Protein AF-A0A954JLD9-F1 (afdb_monomer_lite)

pLDDT: mean 96.76, std 3.13, range [77.62, 98.81]

Structure (mmCIF, N/CA/C/O backbone):
data_AF-A0A954JLD9-F1
#
_entry.id   AF-A0A954JLD9-F1
#
loop_
_atom_site.group_PDB
_atom_site.id
_atom_site.type_symbol
_atom_site.label_atom_id
_atom_site.label_alt_id
_atom_site.label_comp_id
_atom_site.label_asym_id
_atom_site.label_entity_id
_atom_site.label_seq_id
_atom_site.pdbx_PDB_ins_code
_atom_site.Cartn_x
_atom_site.Cartn_y
_atom_site.Cartn_z
_atom_site.occupancy
_atom_site.B_iso_or_equiv
_atom_site.auth_seq_id
_atom_site.auth_comp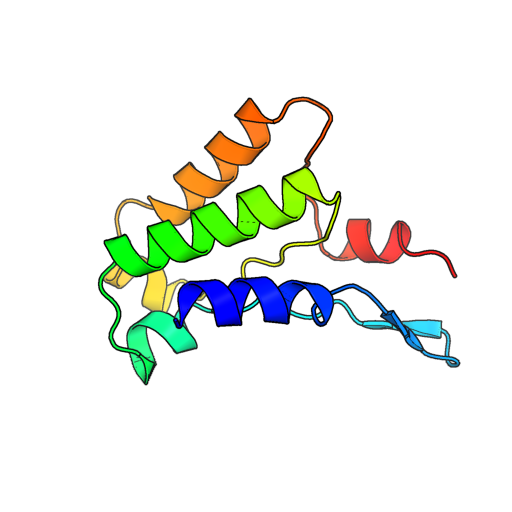_id
_atom_site.auth_asym_id
_atom_site.auth_atom_id
_atom_site.pdbx_PDB_model_num
ATOM 1 N N . ASP A 1 1 ? -8.929 -10.491 -14.454 1.00 90.25 1 ASP A N 1
ATOM 2 C CA . ASP A 1 1 ? -7.930 -9.421 -14.625 1.00 90.25 1 ASP A CA 1
ATOM 3 C C . ASP A 1 1 ? -7.215 -9.239 -13.294 1.00 90.25 1 ASP A C 1
ATOM 5 O O . ASP A 1 1 ? -7.898 -9.245 -12.277 1.00 90.25 1 ASP A O 1
ATOM 9 N N . VAL A 1 2 ? -5.881 -9.170 -13.278 1.00 95.31 2 VAL A N 1
ATOM 10 C CA . VAL A 1 2 ? -5.092 -9.233 -12.031 1.00 95.31 2 VAL A CA 1
ATOM 11 C C . VAL A 1 2 ? -5.324 -8.017 -11.136 1.00 95.31 2 VAL A C 1
ATOM 13 O O . VAL A 1 2 ? -5.464 -8.174 -9.927 1.00 95.31 2 VAL A O 1
ATOM 16 N N . PHE A 1 3 ? -5.478 -6.829 -11.727 1.00 97.25 3 PHE A N 1
ATOM 17 C CA . PHE A 1 3 ? -5.769 -5.601 -10.987 1.00 97.25 3 PHE A CA 1
ATOM 18 C C . PHE A 1 3 ? -7.130 -5.674 -10.287 1.00 97.25 3 PHE A C 1
ATOM 20 O O . PHE A 1 3 ? -7.228 -5.404 -9.094 1.00 97.25 3 PHE A O 1
ATOM 27 N N . ALA A 1 4 ? -8.167 -6.144 -10.987 1.00 97.19 4 ALA A N 1
ATOM 28 C CA . ALA A 1 4 ? -9.488 -6.342 -10.390 1.00 97.19 4 ALA A CA 1
ATOM 29 C C . ALA A 1 4 ? -9.465 -7.357 -9.232 1.00 97.19 4 ALA A C 1
ATOM 31 O O . ALA A 1 4 ? -10.144 -7.164 -8.227 1.00 97.19 4 ALA A O 1
ATOM 32 N N . SER A 1 5 ? -8.667 -8.424 -9.349 1.00 97.25 5 SER A N 1
ATOM 33 C CA . SER A 1 5 ? -8.498 -9.402 -8.269 1.00 97.25 5 SER A CA 1
ATOM 34 C C . SER A 1 5 ? -7.780 -8.822 -7.049 1.00 97.25 5 SER A C 1
ATOM 36 O O . SER A 1 5 ? -8.150 -9.161 -5.929 1.00 97.25 5 SER A O 1
ATOM 38 N N . ILE A 1 6 ? -6.798 -7.935 -7.247 1.00 97.69 6 ILE A N 1
ATOM 39 C CA . ILE A 1 6 ? -6.137 -7.213 -6.149 1.00 97.69 6 ILE A CA 1
ATOM 40 C C . ILE A 1 6 ? -7.142 -6.311 -5.428 1.00 97.69 6 ILE A C 1
ATOM 42 O O . ILE A 1 6 ? -7.244 -6.377 -4.208 1.00 97.69 6 ILE A O 1
ATOM 46 N N . LEU A 1 7 ? -7.944 -5.543 -6.173 1.00 97.19 7 LEU A N 1
ATOM 47 C CA . LEU A 1 7 ? -8.959 -4.671 -5.576 1.00 97.19 7 LEU A CA 1
ATOM 48 C C . LEU A 1 7 ? -10.007 -5.446 -4.772 1.00 97.19 7 LEU A C 1
ATOM 50 O O . LEU A 1 7 ? -10.366 -5.030 -3.676 1.00 97.19 7 LEU A O 1
ATOM 54 N N . ALA A 1 8 ? -10.456 -6.597 -5.276 1.00 97.06 8 ALA A N 1
ATOM 55 C CA . ALA A 1 8 ? -11.385 -7.458 -4.545 1.00 97.06 8 ALA A CA 1
ATOM 56 C C . ALA A 1 8 ? -10.776 -8.024 -3.247 1.00 97.06 8 ALA A C 1
ATOM 58 O O . ALA A 1 8 ? -11.493 -8.260 -2.278 1.00 97.06 8 ALA A O 1
ATOM 59 N N . ALA A 1 9 ? -9.459 -8.240 -3.210 1.00 97.62 9 ALA A N 1
ATOM 60 C CA . ALA A 1 9 ? -8.779 -8.756 -2.027 1.00 97.62 9 ALA A CA 1
ATOM 61 C C . ALA A 1 9 ? -8.641 -7.707 -0.907 1.00 97.62 9 ALA A C 1
ATOM 63 O O . ALA A 1 9 ? -8.567 -8.091 0.260 1.00 97.62 9 ALA A O 1
ATOM 64 N N . HIS A 1 10 ? -8.680 -6.405 -1.221 1.00 97.56 10 HIS A N 1
ATOM 65 C CA . HIS A 1 10 ? -8.635 -5.347 -0.200 1.00 97.56 10 HIS A CA 1
ATOM 66 C C . HIS A 1 10 ? -9.820 -5.382 0.760 1.00 97.56 10 HIS A C 1
ATOM 68 O O . HIS A 1 10 ? -9.653 -5.051 1.932 1.00 97.56 10 HIS A O 1
ATOM 74 N N . GLU A 1 11 ? -10.988 -5.849 0.309 1.00 95.88 11 GLU A N 1
ATOM 75 C CA . GLU A 1 11 ? -12.161 -6.041 1.176 1.00 95.88 11 GLU A CA 1
ATOM 76 C C . GLU A 1 11 ? -11.881 -7.024 2.318 1.00 95.88 11 GLU A C 1
ATOM 78 O O . GLU A 1 11 ? -12.409 -6.870 3.416 1.00 95.88 11 GLU A O 1
ATOM 83 N N . GLN A 1 12 ? -11.032 -8.023 2.070 1.00 94.94 12 GLN A N 1
ATOM 84 C CA . GLN A 1 12 ? -10.661 -9.042 3.055 1.00 94.94 12 GLN A CA 1
ATOM 85 C C . GLN A 1 12 ? -9.416 -8.654 3.860 1.00 94.94 12 GLN A C 1
ATOM 87 O O . GLN A 1 12 ? -9.152 -9.250 4.900 1.00 94.94 12 GLN A O 1
ATOM 92 N N . ALA A 1 13 ? -8.666 -7.650 3.405 1.00 96.38 13 ALA A N 1
ATOM 93 C CA . ALA A 1 13 ? -7.458 -7.150 4.050 1.00 96.38 13 ALA A CA 1
ATOM 94 C C . ALA A 1 13 ? -7.748 -5.941 4.961 1.00 96.38 13 ALA A C 1
ATOM 96 O O . ALA A 1 13 ? -7.003 -4.965 4.953 1.00 96.38 13 ALA A O 1
ATOM 97 N N . GLN A 1 14 ? -8.851 -5.981 5.718 1.00 97.38 14 GLN A N 1
ATOM 98 C CA . GLN A 1 14 ? -9.234 -4.920 6.659 1.00 97.38 14 GLN A CA 1
ATOM 99 C C . GLN A 1 14 ? -8.986 -5.338 8.114 1.00 97.38 14 GLN A C 1
ATOM 101 O O . GLN A 1 14 ? -8.986 -6.537 8.405 1.00 97.38 14 GLN A O 1
ATOM 106 N N . PRO A 1 15 ? -8.776 -4.381 9.039 1.00 97.44 15 PRO A N 1
ATOM 107 C CA . PRO A 1 15 ? -8.522 -4.705 10.435 1.00 97.44 15 PRO A CA 1
ATOM 108 C C . PRO A 1 15 ? -9.630 -5.551 11.067 1.00 97.44 15 PRO A C 1
A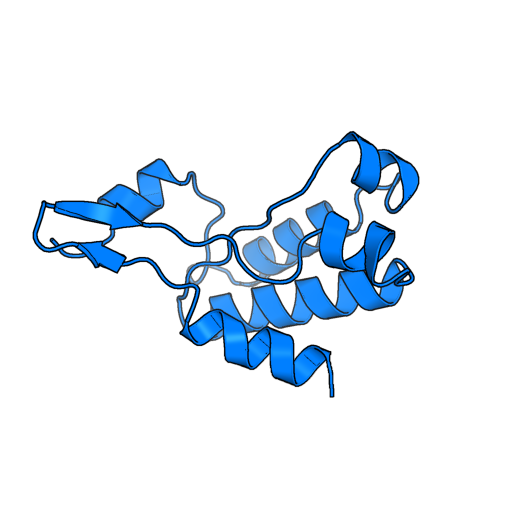TOM 110 O O . PRO A 1 15 ? -10.819 -5.316 10.842 1.00 97.44 15 PRO A O 1
ATOM 113 N N . PHE A 1 16 ? -9.235 -6.507 11.904 1.00 96.12 16 PHE A N 1
ATOM 114 C CA . PHE A 1 16 ? -10.152 -7.413 12.590 1.00 96.12 16 PHE A CA 1
ATOM 115 C C . PHE A 1 16 ? -9.777 -7.569 14.064 1.00 96.12 16 PHE A C 1
ATOM 117 O O . PHE A 1 16 ? -8.602 -7.690 14.411 1.00 96.12 16 PHE A O 1
ATOM 124 N N . VAL A 1 17 ? -10.786 -7.596 14.939 1.00 97.38 17 VAL A N 1
ATOM 125 C CA . VAL A 1 17 ? -10.606 -7.849 16.374 1.00 97.38 17 VAL A CA 1
ATOM 126 C C . VAL A 1 17 ? -11.038 -9.273 16.685 1.00 97.38 17 VAL A C 1
ATOM 128 O O . VAL A 1 17 ? -12.212 -9.630 16.580 1.00 97.38 17 VAL A O 1
ATOM 131 N N . TYR A 1 18 ? -10.085 -10.099 17.099 1.00 96.50 18 TYR A N 1
ATOM 132 C CA . TYR A 1 18 ? -10.367 -11.448 17.569 1.00 96.50 18 TYR A CA 1
ATOM 133 C C . TYR A 1 18 ? -11.133 -11.428 18.898 1.00 96.50 18 TYR A C 1
ATOM 135 O O . TYR A 1 18 ? -10.954 -10.504 19.692 1.00 96.50 18 TYR A O 1
ATOM 143 N N . PRO A 1 19 ? -11.882 -12.497 19.240 1.00 96.31 19 PRO A N 1
ATOM 144 C CA . PRO A 1 19 ? -12.566 -12.604 20.536 1.00 96.31 19 PRO A CA 1
ATOM 145 C C . PRO A 1 19 ? -11.650 -12.468 21.765 1.00 96.31 19 PRO A C 1
ATOM 147 O O . PRO A 1 19 ? -12.121 -12.205 22.866 1.00 96.31 19 PRO A O 1
ATOM 150 N N . THR A 1 20 ? -10.340 -12.663 21.594 1.00 96.25 20 THR A N 1
ATOM 151 C CA . THR A 1 20 ? -9.317 -12.474 22.634 1.00 96.25 20 THR A CA 1
ATOM 152 C C . THR A 1 20 ? -8.934 -11.009 22.864 1.00 96.25 20 THR A C 1
ATOM 154 O O . THR A 1 20 ? -8.193 -10.723 23.801 1.00 96.25 20 THR A O 1
ATOM 157 N N . GLY A 1 21 ? -9.387 -10.090 22.007 1.00 95.38 21 GLY A N 1
ATOM 158 C CA . GLY A 1 21 ? -8.950 -8.695 21.960 1.00 95.38 21 GLY A CA 1
ATOM 159 C C . GLY A 1 21 ? -7.670 -8.465 21.149 1.00 95.38 21 GLY A C 1
ATOM 160 O O . GLY A 1 21 ? -7.191 -7.334 21.094 1.00 95.38 21 GLY A O 1
ATOM 161 N N . LEU A 1 22 ? -7.102 -9.506 20.523 1.00 96.69 22 LEU A N 1
ATOM 162 C CA . LEU A 1 22 ? -6.005 -9.339 19.567 1.00 96.69 22 LEU A CA 1
ATOM 163 C C . LEU A 1 22 ? -6.527 -8.612 18.323 1.00 96.69 22 LEU A C 1
ATOM 165 O O . LEU A 1 22 ? -7.531 -9.027 17.750 1.00 96.69 22 LEU A O 1
ATOM 169 N N . ILE A 1 23 ? -5.827 -7.562 17.903 1.00 97.69 23 ILE A N 1
ATOM 170 C CA . ILE A 1 23 ? -6.131 -6.826 16.675 1.00 97.69 23 ILE A CA 1
ATOM 171 C C . ILE A 1 23 ? -5.181 -7.310 15.584 1.00 97.69 23 ILE A C 1
ATOM 173 O O . ILE A 1 23 ? -3.963 -7.269 15.753 1.00 97.69 23 ILE A O 1
ATOM 177 N N . GLU A 1 24 ? -5.743 -7.759 14.471 1.00 96.81 24 GLU A N 1
ATOM 178 C CA . GLU A 1 24 ? -5.013 -8.022 13.239 1.00 96.81 24 GLU A CA 1
ATOM 179 C C . GLU A 1 24 ? -5.197 -6.853 12.283 1.00 96.81 24 GLU A C 1
ATOM 181 O O . GLU A 1 24 ? -6.311 -6.379 12.071 1.00 96.81 24 GLU A O 1
ATOM 186 N N . ILE A 1 25 ? -4.085 -6.395 11.712 1.00 97.12 25 ILE A N 1
ATOM 187 C CA . ILE A 1 25 ? -4.054 -5.420 10.626 1.00 97.12 25 ILE A CA 1
ATOM 188 C C . ILE A 1 25 ? -3.379 -6.139 9.458 1.00 97.12 25 ILE A C 1
ATOM 190 O O . ILE A 1 25 ? -2.152 -6.279 9.469 1.00 97.12 25 ILE A O 1
ATOM 194 N N . PRO A 1 26 ? -4.157 -6.680 8.505 1.00 96.19 26 PRO A N 1
ATOM 195 C CA . PRO A 1 26 ? -3.591 -7.373 7.360 1.00 96.19 26 PRO A CA 1
ATOM 196 C C . PRO A 1 26 ? -2.770 -6.421 6.489 1.00 96.19 26 PRO A C 1
ATOM 198 O O . PRO A 1 26 ? -3.155 -5.271 6.281 1.00 96.19 26 PRO A O 1
ATOM 201 N N . MET A 1 27 ? -1.672 -6.924 5.925 1.00 95.44 27 MET A N 1
ATOM 202 C CA . MET A 1 27 ? -0.984 -6.222 4.842 1.00 95.44 27 MET A CA 1
ATOM 203 C C . MET A 1 27 ? -1.878 -6.160 3.599 1.00 95.44 27 MET A C 1
ATOM 205 O O . MET A 1 27 ? -2.579 -7.129 3.281 1.00 95.44 27 MET A O 1
ATOM 209 N N . SER A 1 28 ? -1.823 -5.065 2.847 1.00 97.38 28 SER A N 1
ATOM 210 C CA . SER A 1 28 ? -2.618 -4.946 1.627 1.00 97.38 28 SER A CA 1
ATOM 211 C C . SER A 1 28 ? -1.912 -5.602 0.431 1.00 97.38 28 SER A C 1
ATOM 213 O O . SER A 1 28 ? -0.706 -5.422 0.240 1.00 97.38 28 SER A O 1
ATOM 215 N N . PRO A 1 29 ? -2.623 -6.380 -0.407 1.00 95.81 29 PRO A N 1
ATOM 216 C CA . PRO A 1 29 ? -2.050 -6.916 -1.635 1.00 95.81 29 PRO A CA 1
ATOM 217 C C . PRO A 1 29 ? -1.912 -5.822 -2.710 1.00 95.81 29 PRO A C 1
ATOM 219 O O . PRO A 1 29 ? -2.711 -4.902 -2.791 1.00 95.81 29 PRO A O 1
ATOM 222 N N . ILE A 1 30 ? -0.948 -5.875 -3.620 1.00 96.56 30 ILE A N 1
ATOM 223 C CA . ILE A 1 30 ? 0.189 -6.793 -3.724 1.00 96.56 30 ILE A CA 1
ATOM 224 C C . ILE A 1 30 ? 1.446 -6.138 -3.128 1.00 96.56 30 ILE A C 1
ATOM 226 O O . ILE A 1 30 ? 1.643 -4.936 -3.281 1.00 96.56 30 ILE A O 1
ATOM 230 N N . SER A 1 31 ? 2.326 -6.924 -2.500 1.00 97.12 31 SER A N 1
ATOM 231 C CA . SER A 1 31 ? 3.639 -6.429 -2.063 1.00 97.12 31 SER A CA 1
ATOM 232 C C . SER A 1 31 ? 4.660 -6.400 -3.199 1.00 97.12 31 SER A C 1
ATOM 234 O O . SER A 1 31 ? 4.522 -7.081 -4.219 1.00 97.12 31 SER A O 1
ATOM 236 N N . ASP A 1 32 ? 5.748 -5.671 -2.979 1.00 97.88 32 ASP A N 1
ATOM 237 C CA . ASP A 1 32 ? 6.911 -5.617 -3.867 1.00 97.88 32 ASP A CA 1
ATOM 238 C C . ASP A 1 32 ? 7.517 -7.003 -4.183 1.00 97.88 32 ASP A C 1
ATOM 240 O O . ASP A 1 32 ? 7.907 -7.273 -5.318 1.00 97.88 32 ASP A O 1
ATOM 244 N N . VAL A 1 33 ? 7.540 -7.932 -3.221 1.00 97.69 33 VAL A N 1
ATOM 245 C CA . VAL A 1 33 ? 7.961 -9.329 -3.447 1.00 97.69 33 VAL A CA 1
ATOM 246 C C . VAL A 1 33 ? 7.016 -10.034 -4.423 1.00 97.69 33 VAL A C 1
ATOM 248 O O . VAL A 1 33 ? 7.466 -10.719 -5.350 1.00 97.69 33 VAL A O 1
ATOM 251 N N . GLY A 1 34 ? 5.706 -9.884 -4.220 1.00 96.94 34 GLY A N 1
ATOM 252 C CA . GLY A 1 34 ? 4.694 -10.480 -5.088 1.00 96.94 34 GLY A CA 1
ATOM 253 C C . GLY A 1 34 ? 4.793 -9.938 -6.512 1.00 96.94 34 GLY A C 1
ATOM 254 O O . GLY A 1 34 ? 4.839 -10.721 -7.461 1.00 96.94 34 GLY A O 1
ATOM 255 N N . ALA A 1 35 ? 4.901 -8.617 -6.649 1.00 98.00 35 ALA A N 1
ATOM 256 C CA . ALA A 1 35 ? 4.971 -7.936 -7.934 1.00 98.00 35 ALA A CA 1
ATOM 257 C C . ALA A 1 35 ? 6.296 -8.204 -8.665 1.00 98.00 35 ALA A C 1
ATOM 259 O O . ALA A 1 35 ? 6.295 -8.760 -9.762 1.00 98.00 35 ALA A O 1
ATOM 260 N N . PHE A 1 36 ? 7.439 -7.877 -8.059 1.00 98.38 36 PHE A N 1
ATOM 261 C CA . PHE A 1 36 ? 8.724 -7.859 -8.764 1.00 98.38 36 PHE A CA 1
ATOM 262 C C . PHE A 1 36 ? 9.449 -9.206 -8.749 1.00 98.38 36 PHE A C 1
ATOM 264 O O . PHE A 1 36 ? 9.976 -9.642 -9.771 1.00 98.38 36 PHE A O 1
ATOM 271 N N . ARG A 1 37 ? 9.477 -9.917 -7.613 1.00 96.38 37 ARG A N 1
ATOM 272 C CA . ARG A 1 37 ? 10.234 -11.182 -7.512 1.00 96.38 37 ARG A CA 1
ATOM 273 C C . ARG A 1 37 ? 9.476 -12.363 -8.104 1.00 96.38 37 ARG A C 1
ATOM 275 O O . ARG A 1 37 ? 10.068 -13.168 -8.821 1.00 96.38 37 ARG A O 1
ATOM 282 N N . THR A 1 38 ? 8.185 -12.466 -7.800 1.00 96.62 38 THR A N 1
ATOM 283 C CA . THR A 1 38 ? 7.356 -13.591 -8.258 1.00 96.62 38 THR A CA 1
ATOM 284 C C . THR A 1 38 ? 6.690 -13.275 -9.591 1.00 96.62 38 THR A C 1
ATOM 286 O O . THR A 1 38 ? 6.809 -14.053 -10.537 1.00 96.62 38 THR A O 1
ATOM 289 N N . GLY A 1 39 ? 6.019 -12.125 -9.676 1.00 96.12 39 GLY A N 1
ATOM 290 C CA . GLY A 1 39 ? 5.263 -11.705 -10.852 1.00 96.12 39 GLY A CA 1
ATOM 291 C C . GLY A 1 39 ? 6.110 -11.140 -11.988 1.00 96.12 39 GLY A C 1
ATOM 292 O O . GLY A 1 39 ? 5.643 -11.152 -13.124 1.00 96.12 39 GLY A O 1
ATOM 293 N N . ARG A 1 40 ? 7.339 -10.680 -11.704 1.00 97.38 40 ARG A N 1
ATOM 294 C CA . ARG A 1 40 ? 8.218 -9.966 -12.652 1.00 97.38 40 ARG A CA 1
ATOM 295 C C . ARG A 1 40 ? 7.515 -8.792 -13.338 1.00 97.38 40 ARG A C 1
ATOM 297 O O . ARG A 1 40 ? 7.614 -8.628 -14.549 1.00 97.38 40 ARG A O 1
ATOM 304 N N . TRP A 1 41 ? 6.740 -8.037 -12.568 1.00 98.38 41 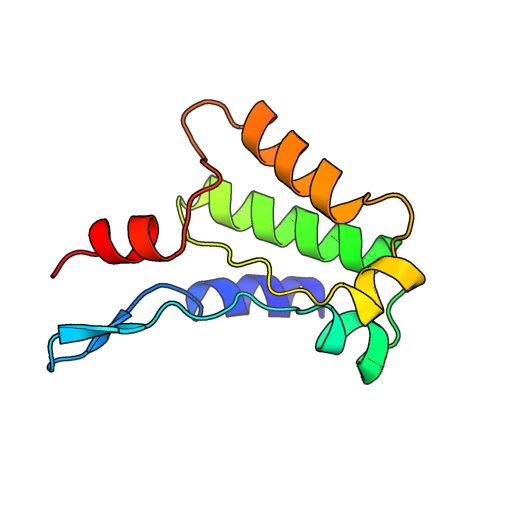TRP A N 1
ATOM 305 C CA . TRP A 1 41 ? 6.034 -6.867 -13.073 1.00 98.38 41 TRP A CA 1
ATOM 306 C C . TRP A 1 41 ? 7.005 -5.749 -13.429 1.00 98.38 41 TRP A C 1
ATOM 308 O O . TRP A 1 41 ? 8.026 -5.572 -12.769 1.00 98.38 41 TRP A O 1
ATOM 318 N N . GLU A 1 42 ? 6.636 -4.958 -14.430 1.00 98.38 42 GLU A N 1
ATOM 319 C CA . GLU A 1 42 ? 7.293 -3.686 -14.709 1.00 98.38 42 GLU A CA 1
ATOM 320 C C . GLU A 1 42 ? 6.839 -2.630 -13.690 1.00 98.38 42 GLU A C 1
ATOM 322 O O . GLU A 1 42 ? 5.705 -2.670 -13.195 1.00 98.38 42 GLU A O 1
ATOM 327 N N . LEU A 1 43 ? 7.689 -1.633 -13.411 1.00 98.56 43 LEU A N 1
ATOM 328 C CA . LEU A 1 43 ? 7.382 -0.565 -12.449 1.00 98.56 43 LEU A CA 1
ATOM 329 C C . LEU A 1 43 ? 6.040 0.125 -12.744 1.00 98.56 43 LEU A C 1
ATOM 331 O O . LEU A 1 43 ? 5.274 0.407 -11.827 1.00 98.56 43 LEU A O 1
ATOM 335 N N . ASN A 1 44 ? 5.711 0.345 -14.019 1.00 98.56 44 ASN A N 1
ATOM 336 C CA . ASN A 1 44 ? 4.456 0.991 -14.411 1.00 98.56 44 ASN A CA 1
ATOM 337 C C . ASN A 1 44 ? 3.212 0.178 -14.019 1.00 98.56 44 ASN A C 1
ATOM 339 O O . ASN A 1 44 ? 2.200 0.762 -13.626 1.00 98.56 44 ASN A O 1
ATOM 343 N N . ASP A 1 45 ? 3.278 -1.153 -14.087 1.00 98.50 45 ASP A N 1
ATOM 344 C CA . ASP A 1 45 ? 2.175 -2.013 -13.653 1.00 98.50 45 ASP A CA 1
ATOM 345 C C . ASP A 1 45 ? 2.044 -2.001 -12.126 1.00 98.50 45 ASP A C 1
ATOM 347 O O . ASP A 1 45 ? 0.931 -1.945 -11.595 1.00 98.50 45 ASP A O 1
ATOM 351 N N . PHE A 1 46 ? 3.170 -1.963 -11.408 1.00 98.56 46 PHE A N 1
ATOM 352 C CA . PHE A 1 46 ? 3.168 -1.813 -9.954 1.00 98.56 46 PHE A CA 1
ATOM 353 C C . PHE A 1 46 ? 2.582 -0.463 -9.518 1.00 98.56 46 PHE A C 1
ATOM 355 O O . PHE A 1 46 ? 1.656 -0.438 -8.707 1.00 98.56 46 PHE A O 1
ATOM 362 N N . LEU A 1 47 ? 3.019 0.647 -10.124 1.00 98.81 47 LEU A N 1
ATOM 363 C CA . LEU A 1 47 ? 2.473 1.986 -9.874 1.00 98.81 47 LEU A CA 1
ATOM 364 C C . LEU A 1 47 ? 0.972 2.049 -10.161 1.00 98.81 47 LEU A C 1
ATOM 366 O O . LEU A 1 47 ? 0.217 2.629 -9.382 1.00 98.81 47 LEU A O 1
ATOM 370 N N . LYS A 1 48 ? 0.515 1.414 -11.247 1.00 98.69 48 LYS A N 1
ATOM 371 C CA . LYS A 1 48 ? -0.914 1.308 -11.556 1.00 98.69 48 LYS A CA 1
ATOM 372 C C . LYS A 1 48 ? -1.675 0.561 -10.459 1.00 98.69 48 LYS A C 1
ATOM 374 O O . LYS A 1 48 ? -2.735 1.024 -10.045 1.00 98.69 48 LYS A O 1
ATOM 379 N N . SER A 1 49 ? -1.151 -0.565 -9.976 1.00 98.56 49 SER A N 1
ATOM 380 C CA . SER A 1 49 ? -1.785 -1.330 -8.897 1.00 98.56 49 SER A CA 1
ATOM 381 C C . SER A 1 49 ? -1.833 -0.553 -7.587 1.00 98.56 49 SER A C 1
ATOM 383 O O . SER A 1 49 ? -2.871 -0.547 -6.927 1.00 98.56 49 SER A O 1
ATOM 385 N N . VAL A 1 50 ? -0.741 0.118 -7.213 1.00 98.69 50 VAL A N 1
ATOM 386 C CA . VAL A 1 50 ? -0.683 0.939 -5.996 1.00 98.69 50 VAL A CA 1
ATOM 387 C C . VAL A 1 50 ? -1.665 2.100 -6.097 1.00 98.69 50 VAL A C 1
ATOM 389 O O . VAL A 1 50 ? -2.463 2.280 -5.183 1.00 98.69 50 VAL A O 1
ATOM 392 N N . ARG A 1 51 ? -1.696 2.815 -7.231 1.00 98.81 51 ARG A N 1
ATOM 393 C CA . ARG A 1 51 ? -2.671 3.886 -7.486 1.00 98.81 51 ARG A CA 1
ATOM 394 C C . ARG A 1 51 ? -4.101 3.409 -7.250 1.00 98.81 51 ARG A C 1
ATOM 396 O O . ARG A 1 51 ? -4.804 3.992 -6.436 1.00 98.81 51 ARG A O 1
ATOM 403 N N . GLN A 1 52 ? -4.505 2.330 -7.920 1.00 98.69 52 GLN A N 1
ATOM 404 C CA . GLN A 1 52 ? -5.870 1.814 -7.805 1.00 98.69 52 GLN A CA 1
ATOM 405 C C . GLN A 1 52 ? -6.194 1.349 -6.382 1.00 98.69 52 GLN A C 1
ATOM 407 O O . GLN A 1 52 ? -7.315 1.528 -5.921 1.00 98.69 52 GLN A O 1
ATOM 412 N N . SER A 1 53 ? -5.219 0.768 -5.681 1.00 98.69 53 SER A N 1
ATOM 413 C CA . SER A 1 53 ? -5.388 0.296 -4.302 1.00 98.69 53 SER A CA 1
ATOM 414 C C . SER A 1 53 ? -5.586 1.447 -3.319 1.00 98.69 53 SER A C 1
ATOM 416 O O . SER A 1 53 ? -6.479 1.394 -2.478 1.00 98.69 53 SER A O 1
ATOM 418 N N . VAL A 1 54 ? -4.784 2.504 -3.452 1.00 98.50 54 VAL A N 1
ATOM 419 C CA . VAL A 1 54 ? -4.891 3.704 -2.620 1.00 98.50 54 VAL A CA 1
ATOM 420 C C . VAL A 1 54 ? -6.189 4.445 -2.924 1.00 98.50 54 VAL A C 1
ATOM 422 O O . VAL A 1 54 ? -6.939 4.735 -2.002 1.00 98.50 54 VAL A O 1
ATOM 425 N N . GLU A 1 55 ? -6.512 4.681 -4.198 1.00 98.44 55 GLU A N 1
ATOM 426 C CA . GLU A 1 55 ? -7.776 5.315 -4.604 1.00 98.44 55 GLU A CA 1
ATOM 427 C C . GLU A 1 55 ? -8.990 4.530 -4.073 1.00 98.44 55 GLU A C 1
ATOM 429 O O . GLU A 1 55 ? -9.921 5.121 -3.523 1.00 98.44 55 GLU A O 1
ATOM 434 N N . TRP A 1 56 ? -8.949 3.194 -4.145 1.00 98.38 56 TRP A N 1
ATOM 435 C CA . TRP A 1 56 ? -9.981 2.322 -3.582 1.00 98.38 56 TRP A CA 1
ATOM 436 C C . TRP A 1 56 ? -10.132 2.499 -2.067 1.00 98.38 56 TRP A C 1
ATOM 438 O O . TRP A 1 56 ? -11.263 2.559 -1.573 1.00 98.38 56 TRP A O 1
ATOM 448 N N . ALA A 1 57 ? -9.012 2.595 -1.341 1.00 98.19 57 ALA A N 1
ATOM 449 C CA . ALA A 1 57 ? -9.009 2.747 0.109 1.00 98.19 57 ALA A CA 1
ATOM 450 C C . ALA A 1 57 ? -9.545 4.116 0.537 1.00 98.19 57 ALA A C 1
ATOM 452 O O . ALA A 1 57 ? -10.365 4.190 1.452 1.00 98.19 57 ALA A O 1
ATOM 453 N N . ILE A 1 58 ? -9.163 5.178 -0.174 1.00 98.12 58 ILE A N 1
ATOM 454 C CA . ILE A 1 58 ? -9.652 6.540 0.060 1.00 98.12 58 ILE A CA 1
ATOM 455 C C . ILE A 1 58 ? -11.168 6.608 -0.164 1.00 98.12 58 ILE A C 1
ATOM 457 O O . ILE A 1 58 ? -11.900 7.040 0.726 1.00 98.12 58 ILE A O 1
ATOM 461 N N . GLU A 1 59 ? -11.664 6.098 -1.299 1.00 97.50 59 GLU A N 1
ATOM 462 C CA . GLU A 1 59 ? -13.099 6.102 -1.632 1.00 97.50 59 GLU A CA 1
ATOM 463 C C . GLU A 1 59 ? -13.949 5.403 -0.553 1.00 97.50 59 GLU A C 1
ATOM 465 O O . GLU A 1 59 ? -15.071 5.819 -0.257 1.00 97.50 59 GLU A O 1
ATOM 470 N N . ARG A 1 60 ? -13.413 4.339 0.055 1.00 97.25 60 ARG A N 1
ATOM 471 C CA . ARG A 1 60 ? -14.126 3.499 1.032 1.00 97.25 60 ARG A CA 1
ATOM 472 C C . ARG A 1 60 ? -13.812 3.823 2.486 1.00 97.25 60 ARG A C 1
ATOM 474 O O . ARG A 1 60 ? -14.402 3.192 3.361 1.00 97.25 60 ARG A O 1
ATOM 481 N N . ARG A 1 61 ? -12.923 4.787 2.755 1.00 95.75 61 ARG A N 1
ATOM 482 C CA . ARG A 1 61 ? -12.367 5.049 4.097 1.00 95.75 61 ARG A CA 1
ATOM 483 C C . ARG A 1 61 ? -11.813 3.772 4.744 1.00 95.75 61 ARG A C 1
ATOM 485 O O . ARG A 1 61 ? -12.064 3.493 5.915 1.00 95.75 61 ARG A O 1
ATOM 492 N N . ALA A 1 62 ? -11.124 2.975 3.938 1.00 97.19 62 ALA A N 1
ATOM 493 C CA . ALA A 1 62 ? -10.539 1.698 4.318 1.00 97.19 62 ALA A CA 1
ATOM 494 C C . ALA A 1 62 ? -9.046 1.848 4.655 1.00 97.19 62 ALA A C 1
ATOM 496 O O . ALA A 1 62 ? -8.442 2.898 4.431 1.00 97.19 62 ALA A O 1
ATOM 497 N N . VAL A 1 63 ? -8.443 0.783 5.181 1.00 97.88 63 VAL A N 1
ATOM 498 C CA . VAL A 1 63 ? -7.002 0.725 5.455 1.00 97.88 63 VAL A CA 1
ATOM 499 C C . VAL A 1 63 ? -6.264 0.154 4.246 1.00 97.88 63 VAL A C 1
ATOM 501 O O . VAL A 1 63 ? -6.667 -0.873 3.696 1.00 97.88 63 VAL A O 1
ATOM 504 N N . PHE A 1 64 ? -5.169 0.817 3.866 1.00 98.38 64 PHE A N 1
ATOM 505 C CA . PHE A 1 64 ? -4.173 0.316 2.922 1.00 98.38 64 PHE A CA 1
ATOM 506 C C . PHE A 1 64 ? -2.792 0.302 3.591 1.00 98.38 64 PHE A C 1
ATOM 508 O O . PHE A 1 64 ? -2.246 1.358 3.910 1.00 98.38 64 PHE A O 1
ATOM 515 N N . ASP A 1 65 ? -2.234 -0.887 3.805 1.00 97.88 65 ASP A N 1
ATOM 516 C CA . ASP A 1 65 ? -0.876 -1.084 4.316 1.00 97.88 65 ASP A CA 1
ATOM 517 C C . ASP A 1 65 ? 0.092 -1.342 3.156 1.00 97.88 65 ASP A C 1
ATOM 519 O O . ASP A 1 65 ? 0.022 -2.369 2.474 1.00 97.88 65 ASP A O 1
ATOM 523 N N . PHE A 1 66 ? 1.008 -0.399 2.926 1.00 97.75 66 PHE A N 1
ATOM 524 C CA . PHE A 1 66 ? 2.018 -0.505 1.877 1.00 97.75 66 PHE A CA 1
ATOM 525 C C . PHE A 1 66 ? 3.248 -1.284 2.364 1.00 97.75 66 PHE A C 1
ATOM 527 O O . PHE A 1 66 ? 4.283 -0.706 2.714 1.00 97.75 66 PHE A O 1
ATOM 534 N N . LEU A 1 67 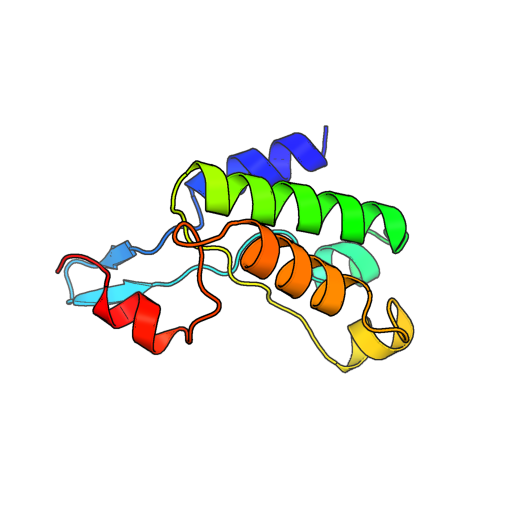? 3.154 -2.616 2.357 1.00 96.31 67 LEU A N 1
ATOM 535 C CA . LEU A 1 67 ? 4.296 -3.477 2.653 1.00 96.31 67 LEU A CA 1
ATOM 536 C C . LEU A 1 67 ? 5.329 -3.429 1.518 1.00 96.31 67 LEU A C 1
ATOM 538 O O . LEU A 1 67 ? 5.077 -3.894 0.401 1.00 96.31 67 LEU A O 1
ATOM 542 N N . CYS A 1 68 ? 6.532 -2.955 1.835 1.00 97.19 68 CYS A N 1
ATOM 543 C CA . CYS A 1 68 ? 7.653 -2.944 0.903 1.00 97.19 68 CYS A CA 1
ATOM 544 C C . CYS A 1 68 ? 9.004 -3.164 1.601 1.00 97.19 68 CYS A C 1
ATOM 546 O O . CYS A 1 68 ? 9.144 -3.013 2.816 1.00 97.19 68 CYS A O 1
ATOM 548 N N . HIS A 1 69 ? 10.016 -3.509 0.809 1.00 98.06 69 HIS A N 1
ATOM 549 C CA . HIS A 1 69 ? 11.370 -3.808 1.244 1.00 98.06 69 HIS A CA 1
ATOM 550 C C . HIS A 1 69 ? 12.359 -2.879 0.531 1.00 98.06 69 HIS A C 1
ATOM 552 O O . HIS A 1 69 ? 12.406 -2.855 -0.705 1.00 98.06 69 HIS A O 1
ATOM 558 N N . PRO A 1 70 ? 13.244 -2.182 1.269 1.00 96.94 70 PRO A N 1
ATOM 559 C CA . PRO A 1 70 ? 14.256 -1.322 0.659 1.00 96.94 70 PRO A CA 1
ATOM 560 C C . PRO A 1 70 ? 15.136 -2.042 -0.372 1.00 96.94 70 PRO A C 1
ATOM 562 O O . PRO A 1 70 ? 15.512 -1.453 -1.377 1.00 96.94 70 PRO A O 1
ATOM 565 N N . SER A 1 71 ? 15.434 -3.328 -0.165 1.00 96.88 71 SER A N 1
ATOM 566 C CA . SER A 1 71 ? 16.276 -4.130 -1.064 1.00 96.88 71 SER A CA 1
ATOM 567 C C . SER A 1 71 ? 15.636 -4.458 -2.418 1.00 96.88 71 SER A C 1
ATOM 569 O O . SER A 1 71 ? 16.351 -4.856 -3.339 1.00 96.88 71 SER A O 1
ATOM 571 N N . ILE A 1 72 ? 14.315 -4.322 -2.548 1.00 98.00 72 ILE A N 1
ATOM 572 C CA . ILE A 1 72 ? 13.594 -4.479 -3.817 1.00 98.00 72 ILE A CA 1
ATOM 573 C C . ILE A 1 72 ? 13.320 -3.095 -4.387 1.00 98.00 72 ILE A C 1
ATOM 575 O O . ILE A 1 72 ? 13.757 -2.799 -5.493 1.00 98.00 72 ILE A O 1
ATOM 579 N N . MET A 1 73 ? 12.697 -2.217 -3.599 1.00 98.12 73 MET A N 1
ATOM 580 C CA . MET A 1 73 ? 12.296 -0.889 -4.062 1.00 98.12 73 MET A CA 1
ATOM 581 C C . MET A 1 73 ? 13.478 -0.031 -4.519 1.00 98.12 73 MET A C 1
ATOM 583 O O . MET A 1 73 ? 13.351 0.679 -5.504 1.00 98.12 73 MET A O 1
ATOM 587 N N . TYR A 1 74 ? 14.653 -0.138 -3.889 1.00 96.25 74 TYR A N 1
ATOM 588 C CA . TYR A 1 74 ? 15.842 0.591 -4.349 1.00 96.25 74 TYR A CA 1
ATOM 589 C C . TYR A 1 74 ? 16.295 0.187 -5.762 1.00 96.25 74 TYR A C 1
ATOM 591 O O . TYR A 1 74 ? 16.904 0.987 -6.466 1.00 96.25 74 TYR A O 1
ATOM 599 N N . VAL A 1 75 ? 16.021 -1.055 -6.170 1.00 97.38 75 VAL A N 1
ATOM 600 C CA . VAL A 1 75 ? 16.387 -1.577 -7.493 1.00 97.38 75 VAL A CA 1
ATOM 601 C C . VAL A 1 75 ? 15.287 -1.291 -8.510 1.00 97.38 75 VAL A C 1
ATOM 603 O O . VAL A 1 75 ? 15.580 -0.808 -9.598 1.00 97.38 75 VAL A O 1
ATOM 606 N N . GLU A 1 76 ? 14.039 -1.590 -8.153 1.00 98.38 76 GLU A N 1
ATOM 607 C CA . GLU A 1 76 ? 12.903 -1.560 -9.083 1.00 98.38 76 GLU A CA 1
ATOM 608 C C . GLU A 1 76 ? 12.270 -0.156 -9.203 1.00 98.38 76 GLU A C 1
ATOM 610 O O . GLU A 1 76 ? 11.675 0.163 -10.227 1.00 98.38 76 GLU A O 1
ATOM 615 N N . ASP A 1 77 ? 12.415 0.700 -8.183 1.00 98.44 77 ASP A N 1
ATOM 616 C CA . ASP A 1 77 ? 11.881 2.070 -8.112 1.00 98.44 77 ASP A CA 1
ATOM 617 C C . ASP A 1 77 ? 12.896 3.049 -7.465 1.00 98.44 77 ASP A C 1
ATOM 619 O O . ASP A 1 77 ? 12.649 3.625 -6.397 1.00 98.44 77 ASP A O 1
ATOM 623 N N . PRO A 1 78 ? 14.073 3.261 -8.087 1.00 97.94 78 PRO A N 1
ATOM 624 C CA . PRO A 1 78 ? 15.165 4.046 -7.497 1.00 97.94 78 PRO A CA 1
ATOM 625 C C . PRO A 1 78 ? 14.827 5.532 -7.299 1.00 97.94 78 PRO A C 1
ATOM 627 O O . PRO A 1 78 ? 15.506 6.234 -6.548 1.00 97.94 78 PRO A O 1
ATOM 630 N N . GLU A 1 79 ? 13.789 6.029 -7.974 1.00 98.19 79 GLU A N 1
ATOM 631 C CA . GLU A 1 79 ? 13.350 7.426 -7.909 1.00 98.19 79 GLU A CA 1
ATOM 632 C C . GLU A 1 79 ? 12.196 7.655 -6.918 1.00 98.19 79 GLU A C 1
ATOM 634 O O . GLU A 1 79 ? 11.686 8.781 -6.815 1.00 98.19 79 GLU A O 1
ATOM 639 N N . PHE A 1 80 ? 11.822 6.618 -6.156 1.00 98.06 80 PHE A N 1
ATOM 640 C CA . PHE A 1 80 ? 10.759 6.638 -5.147 1.00 98.06 80 PHE A CA 1
ATOM 641 C C . PHE A 1 80 ? 9.393 7.042 -5.721 1.00 98.06 80 PHE A C 1
ATOM 643 O O . PHE A 1 80 ? 8.612 7.727 -5.054 1.00 98.06 80 PHE A O 1
ATOM 650 N N . GLN A 1 81 ? 9.105 6.658 -6.965 1.00 98.69 81 GLN A N 1
ATOM 651 C CA . GLN A 1 81 ? 7.870 7.021 -7.660 1.00 98.69 81 GLN A CA 1
ATOM 652 C C . GLN A 1 81 ? 6.640 6.499 -6.916 1.00 98.69 81 GLN A C 1
ATOM 654 O O . GLN A 1 81 ? 5.650 7.215 -6.803 1.00 98.69 81 GLN A O 1
ATOM 659 N N . THR A 1 82 ? 6.719 5.301 -6.338 1.00 98.62 82 THR A N 1
ATOM 660 C CA . THR A 1 82 ? 5.618 4.684 -5.589 1.00 98.62 82 THR A CA 1
ATOM 661 C C . THR A 1 82 ? 5.304 5.456 -4.310 1.00 98.62 82 THR A C 1
ATOM 663 O O . THR A 1 82 ? 4.143 5.724 -4.018 1.00 98.62 82 THR A O 1
ATOM 666 N N . ILE A 1 83 ? 6.333 5.865 -3.562 1.00 98.31 83 ILE A N 1
ATOM 667 C CA . ILE A 1 83 ? 6.149 6.643 -2.329 1.00 98.31 83 ILE A CA 1
ATOM 668 C C . ILE A 1 83 ? 5.590 8.029 -2.648 1.00 98.31 83 ILE A C 1
ATOM 670 O O . ILE A 1 83 ? 4.640 8.463 -2.003 1.00 98.31 83 ILE A O 1
ATOM 674 N N . LYS A 1 84 ? 6.141 8.706 -3.665 1.00 98.75 84 LYS A N 1
ATOM 675 C CA . LYS A 1 84 ? 5.635 10.008 -4.125 1.00 98.75 84 LYS A CA 1
ATOM 676 C C . LYS A 1 84 ? 4.168 9.912 -4.534 1.00 98.75 84 LYS A C 1
ATOM 678 O O . LYS A 1 84 ? 3.365 10.685 -4.038 1.00 98.75 84 LYS A O 1
ATOM 683 N N . LEU A 1 85 ? 3.814 8.900 -5.327 1.00 98.81 85 LEU A N 1
ATOM 684 C CA . LEU A 1 85 ? 2.439 8.624 -5.738 1.00 98.81 85 LEU A CA 1
ATOM 685 C C . LEU A 1 85 ? 1.479 8.496 -4.544 1.00 98.81 85 LEU A C 1
ATOM 687 O O . LEU A 1 85 ? 0.413 9.102 -4.567 1.00 98.81 85 LEU A O 1
ATOM 691 N N . ILE A 1 86 ? 1.837 7.718 -3.515 1.00 98.62 86 ILE A N 1
ATOM 692 C CA . ILE A 1 86 ? 0.994 7.550 -2.318 1.00 98.62 86 ILE A CA 1
ATOM 693 C C . ILE A 1 86 ? 0.832 8.890 -1.590 1.00 98.62 86 ILE A C 1
ATOM 695 O O . ILE A 1 86 ? -0.288 9.272 -1.256 1.00 98.62 86 ILE A O 1
ATOM 699 N N . CYS A 1 87 ? 1.932 9.615 -1.368 1.00 98.44 87 CYS A N 1
ATOM 700 C CA . CYS A 1 87 ? 1.900 10.925 -0.722 1.00 98.44 87 CYS A CA 1
ATOM 701 C C . CYS A 1 87 ? 1.034 11.927 -1.496 1.00 98.44 87 CYS A C 1
ATOM 703 O O . CYS A 1 87 ? 0.229 12.624 -0.885 1.00 98.44 87 CYS A O 1
ATOM 705 N N . ASP A 1 88 ? 1.178 11.986 -2.819 1.00 98.56 88 ASP A N 1
ATOM 706 C CA . ASP A 1 88 ? 0.421 12.891 -3.682 1.00 98.56 88 ASP A CA 1
ATOM 707 C C . ASP A 1 88 ? -1.078 12.571 -3.616 1.00 98.56 88 ASP A C 1
ATOM 709 O O . ASP A 1 88 ? -1.874 13.463 -3.338 1.00 98.56 88 ASP A O 1
ATOM 713 N N . LEU A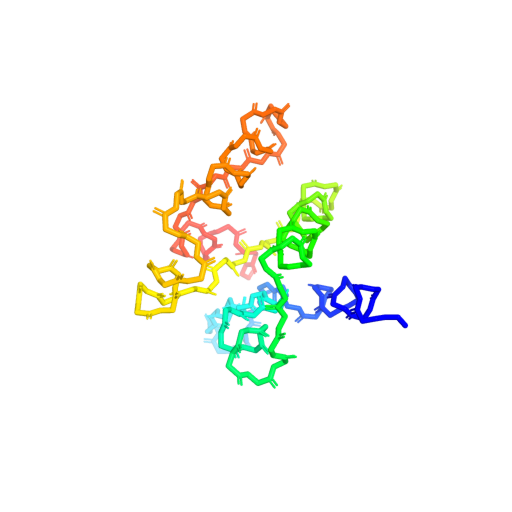 1 89 ? -1.461 11.293 -3.739 1.00 98.56 89 LEU A N 1
ATOM 714 C CA . LEU A 1 89 ? -2.859 10.860 -3.633 1.00 98.56 89 LEU A CA 1
ATOM 715 C C . LEU A 1 89 ? -3.492 11.225 -2.285 1.00 98.56 89 LEU A C 1
ATOM 717 O O . LEU A 1 89 ? -4.628 11.695 -2.248 1.00 98.56 89 LEU A O 1
ATOM 721 N N . VAL A 1 90 ? -2.773 11.028 -1.176 1.00 97.94 90 VAL A N 1
ATOM 722 C CA . VAL A 1 90 ? -3.271 11.387 0.161 1.00 97.94 90 VAL A CA 1
ATOM 723 C C . VAL A 1 90 ? -3.387 12.905 0.310 1.00 97.94 90 VAL A C 1
ATOM 725 O O . VAL A 1 90 ? -4.426 13.388 0.752 1.00 97.94 90 VAL A O 1
ATOM 728 N N . ASN A 1 91 ? -2.375 13.667 -0.118 1.00 97.00 91 ASN A N 1
ATOM 729 C CA . ASN A 1 91 ? -2.399 15.132 -0.065 1.00 97.00 91 ASN A CA 1
ATOM 730 C C . ASN A 1 91 ? -3.541 15.727 -0.908 1.00 97.00 91 ASN A C 1
ATOM 732 O O . ASN A 1 91 ? -4.191 16.684 -0.489 1.00 97.00 91 ASN A O 1
ATOM 736 N N . GLU A 1 92 ? -3.798 15.163 -2.090 1.00 96.88 92 GLU A N 1
ATOM 737 C CA . GLU A 1 92 ? -4.884 15.579 -2.985 1.00 96.88 92 GLU A CA 1
ATOM 738 C C . GLU A 1 92 ? -6.270 15.225 -2.426 1.00 96.88 92 GLU A C 1
ATOM 740 O O . GLU A 1 92 ? -7.250 15.922 -2.698 1.00 96.88 92 GLU A O 1
ATOM 745 N N . SER A 1 93 ? -6.354 14.185 -1.596 1.00 94.94 93 SER A N 1
ATOM 746 C CA . SER A 1 93 ? -7.615 13.670 -1.053 1.00 94.94 93 SER A CA 1
ATOM 747 C C . SER A 1 93 ? -8.128 14.418 0.182 1.00 94.94 93 SER A C 1
ATOM 749 O O . SER A 1 93 ? -9.128 14.008 0.771 1.00 94.94 93 SER A O 1
ATOM 751 N N . SER A 1 94 ? -7.524 15.561 0.538 1.00 80.62 94 SER A N 1
ATOM 752 C CA . SER A 1 94 ? -8.002 16.448 1.614 1.00 80.62 94 SER A CA 1
ATOM 753 C C . SER A 1 94 ? -8.267 15.688 2.933 1.00 80.62 94 SER A C 1
ATOM 755 O O . SER A 1 94 ? -7.504 14.805 3.306 1.00 80.62 94 SER A O 1
ATOM 757 N N . ASP A 1 95 ? -9.342 16.009 3.657 1.00 86.75 95 ASP A N 1
ATOM 758 C CA . ASP A 1 95 ? -9.756 15.417 4.939 1.00 86.75 95 ASP A CA 1
ATOM 759 C C . ASP A 1 95 ? -10.294 13.972 4.846 1.00 86.75 95 ASP A C 1
ATOM 761 O O . ASP A 1 95 ? -10.942 13.490 5.777 1.00 86.75 95 ASP A O 1
ATOM 765 N N . GLN A 1 96 ? -10.059 13.268 3.732 1.00 94.38 96 GLN A N 1
ATOM 766 C CA . GLN A 1 96 ? -10.577 11.913 3.509 1.00 94.38 96 GLN A CA 1
ATOM 767 C C . GLN A 1 96 ? -9.558 10.807 3.801 1.00 94.38 96 GLN A C 1
ATOM 769 O O . GLN A 1 96 ? -9.964 9.657 3.970 1.00 94.38 96 GLN A O 1
ATOM 774 N N . ALA A 1 97 ? -8.264 11.131 3.863 1.00 97.25 97 ALA A N 1
ATOM 775 C CA . ALA A 1 97 ? -7.194 10.158 4.055 1.00 97.25 97 ALA A CA 1
ATOM 776 C C . ALA A 1 97 ? -6.021 10.738 4.852 1.00 97.25 97 ALA A C 1
ATOM 778 O O . ALA A 1 97 ? -5.735 11.930 4.786 1.00 97.25 97 ALA A O 1
ATOM 779 N N . GLU A 1 98 ? -5.311 9.874 5.575 1.00 97.12 98 GLU A N 1
ATOM 780 C CA . GLU A 1 98 ? -4.127 10.242 6.351 1.00 97.12 98 GLU A CA 1
ATOM 781 C C . GLU A 1 98 ? -3.102 9.101 6.318 1.00 97.12 98 GLU A C 1
ATOM 783 O O . GLU A 1 98 ? -3.461 7.925 6.401 1.00 97.12 98 GLU A O 1
ATOM 788 N N . ILE A 1 99 ? -1.814 9.443 6.215 1.00 97.62 99 ILE A N 1
ATOM 789 C CA . ILE A 1 99 ? -0.722 8.485 6.420 1.00 97.62 99 ILE A CA 1
ATOM 790 C C . ILE A 1 99 ? -0.477 8.375 7.922 1.00 97.62 99 ILE A C 1
ATOM 792 O O . ILE A 1 99 ? -0.005 9.319 8.553 1.00 97.62 99 ILE A O 1
ATOM 796 N N . VAL A 1 100 ? -0.763 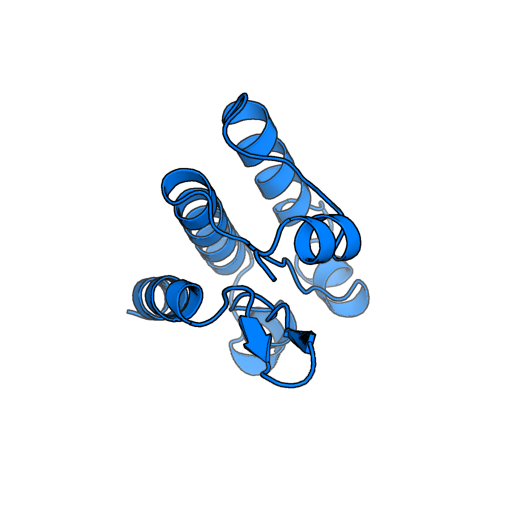7.204 8.484 1.00 97.31 100 VAL A N 1
ATOM 797 C CA . VAL A 1 100 ? -0.664 6.951 9.925 1.00 97.31 100 VAL A CA 1
ATOM 798 C C . VAL A 1 100 ? 0.176 5.717 10.236 1.00 97.31 100 VAL A C 1
ATOM 800 O O . VAL A 1 100 ? 0.529 4.928 9.362 1.00 97.31 100 VAL A O 1
ATOM 803 N N . SER A 1 101 ? 0.505 5.542 11.515 1.00 97.56 101 SER A N 1
ATOM 804 C CA . SER A 1 101 ? 1.156 4.325 11.997 1.00 97.56 101 SER A CA 1
ATOM 805 C C . SER A 1 101 ? 0.156 3.173 12.158 1.00 97.56 101 SER A C 1
ATOM 807 O O . SER A 1 101 ? -1.031 3.399 12.398 1.00 97.56 101 SER A O 1
ATOM 809 N N . LEU A 1 102 ? 0.644 1.929 12.151 1.00 96.62 102 LEU A N 1
ATOM 810 C CA . LEU A 1 102 ? -0.181 0.758 12.485 1.00 96.62 102 LEU A CA 1
ATOM 811 C C . LEU A 1 102 ? -0.789 0.851 13.896 1.00 96.62 102 LEU A C 1
ATOM 813 O O . LEU A 1 102 ? -1.896 0.373 14.122 1.00 96.62 102 LEU A O 1
ATOM 817 N N . GLY A 1 103 ? -0.095 1.497 14.842 1.00 97.38 103 GLY A N 1
ATOM 818 C CA . GLY A 1 103 ? -0.616 1.729 16.193 1.00 97.38 103 GLY A CA 1
ATOM 819 C C . GLY A 1 103 ? -1.844 2.641 16.193 1.00 97.38 103 GLY A C 1
ATOM 820 O O . GLY A 1 103 ? -2.835 2.333 16.847 1.00 97.38 103 GLY A O 1
ATOM 821 N N . THR A 1 104 ? -1.818 3.701 15.384 1.00 97.81 104 THR A N 1
ATOM 822 C CA . THR A 1 104 ? -2.960 4.607 15.191 1.00 97.81 104 THR A CA 1
ATOM 823 C C . THR A 1 104 ? -4.168 3.869 14.612 1.00 97.81 104 THR A C 1
ATOM 825 O O . THR A 1 104 ? -5.290 4.087 15.060 1.00 97.81 104 THR A O 1
ATOM 828 N N . ILE A 1 105 ? -3.947 2.955 13.659 1.00 97.19 105 ILE A N 1
ATOM 829 C CA . ILE A 1 105 ? -5.017 2.089 13.146 1.00 97.19 105 ILE A CA 1
ATOM 830 C C . ILE A 1 105 ? -5.550 1.178 14.254 1.00 97.19 105 ILE A C 1
ATOM 832 O O . ILE A 1 105 ? -6.753 1.130 14.467 1.00 97.19 105 ILE A O 1
ATOM 836 N N . ALA A 1 106 ? -4.684 0.500 15.011 1.00 97.06 106 ALA A N 1
ATOM 837 C CA . ALA A 1 106 ? -5.118 -0.385 16.094 1.00 97.06 106 ALA A CA 1
ATOM 838 C C . ALA A 1 106 ? -5.963 0.338 17.163 1.00 97.06 106 ALA A C 1
ATOM 840 O O . ALA A 1 106 ? -6.872 -0.253 17.742 1.00 97.06 106 ALA A O 1
ATOM 841 N N . GLU A 1 107 ? -5.685 1.615 17.424 1.00 96.44 107 GLU A N 1
ATOM 842 C CA . GLU A 1 107 ? -6.459 2.443 18.354 1.00 96.44 107 GLU A CA 1
ATOM 843 C C . GLU A 1 107 ? -7.829 2.870 17.806 1.00 96.44 107 GLU A C 1
ATOM 845 O O . GLU A 1 107 ? -8.739 3.114 18.601 1.00 96.44 107 GLU A O 1
ATOM 850 N N . SER A 1 108 ? -7.995 2.944 16.480 1.00 94.25 108 SER A N 1
ATOM 851 C CA . SER A 1 108 ? -9.243 3.372 15.837 1.00 94.25 108 SER A CA 1
ATOM 852 C C . SER A 1 108 ? -10.242 2.236 15.596 1.00 94.25 108 SER A C 1
ATOM 854 O O . SER A 1 108 ? -11.428 2.505 15.385 1.00 94.25 108 SER A O 1
ATOM 856 N N . VAL A 1 109 ? -9.801 0.973 15.654 1.00 93.00 109 VAL A N 1
ATOM 857 C CA . VAL A 1 109 ? -10.686 -0.185 15.471 1.00 93.00 109 VAL A CA 1
ATOM 858 C C . VAL A 1 109 ? -11.678 -0.296 16.644 1.00 93.00 109 VAL A C 1
ATOM 860 O O . VAL A 1 109 ? -11.257 -0.304 17.806 1.00 93.00 109 VAL A O 1
ATOM 863 N N . PRO A 1 110 ? -12.994 -0.426 16.378 1.00 84.69 110 PRO A N 1
ATOM 864 C CA . PRO A 1 110 ? -13.987 -0.680 17.418 1.00 84.69 110 PRO A CA 1
ATOM 865 C C . PRO A 1 110 ? -13.686 -1.982 18.173 1.00 84.69 110 PRO A C 1
ATOM 867 O O . PRO A 1 110 ? -13.494 -3.026 17.552 1.00 84.69 110 PRO A O 1
ATOM 870 N N . LYS A 1 111 ? -13.650 -1.904 19.505 1.00 77.62 111 LYS A N 1
ATOM 871 C CA . LYS A 1 111 ? -13.387 -3.036 20.407 1.00 77.62 111 LYS A CA 1
ATOM 872 C C . LYS A 1 111 ? -14.668 -3.724 20.855 1.00 77.62 111 LYS A C 1
ATOM 874 O O . LYS A 1 111 ? -15.668 -3.001 21.071 1.00 77.62 111 LYS A O 1
#

Radius of gyration: 14.39 Å; chains: 1; bounding box: 30×30×37 Å

Secondary structure (DSSP, 8-state):
-HHHHHHHHHTTSS-EE-TTSPEE-PPPSPPHIIIIIIS---HHHHHHHHHHHHHHHHHHT--------HHHHHHH-TT-HHHHHHHHHHHHTGGG-----HHHHHHHS--

Sequence (111 aa):
DVFASILAAHEQAQPFVYPTGLIEIPMSPISDVGAFRTGRWELNDFLKSVRQSVEWAIERRAVFDFLCHPSIMYVEDPEFQTIKLICDLVNESSDQAEIVSLGTIAESVPK

Foldseek 3Di:
DVLVVLLVCLVVQAWDQDPVRDIDRGARPDALCVACVVVVHAPVVVLVSLLVNLVSCLVVVTDHHHDYDCVRCCVRPVPCSSVVSNVVSQVVSPPRDDDDDPVVVSVPDDD